Protein AF-V5GL22-F1 (afdb_monomer_lite)

Radius of gyration: 28.71 Å; chains: 1; bounding box: 84×35×59 Å

Organism: Anoplophora glabripennis (NCBI:txid217634)

pLDDT: mean 79.82, std 14.89, range [38.28, 95.62]

InterPro domains:
  IPR030559 DNA polymerase zeta catalytic subunit [PTHR45812] (1-139)

Secondary structure (DSSP, 8-state):
-TTS-HHHHHHHHTT--TTSPPPBS--EE-B-TTGGGS---GGGB--TTSB--SSSS--EE--GGGB-HHHHHHTT-TT--HHHHHHHHHHHHHHHHTT---------S-S----PPPHHHHHHHHHHHHHHHHHHHTTS------------

Structure (mmCIF, N/CA/C/O backbone):
data_AF-V5GL22-F1
#
_entry.id   AF-V5GL22-F1
#
loop_
_atom_site.group_PDB
_atom_site.id
_atom_site.type_symbol
_atom_site.label_atom_id
_atom_site.label_alt_id
_atom_site.label_comp_id
_atom_site.label_asym_id
_atom_site.label_entity_id
_atom_site.label_seq_id
_atom_site.pdbx_PDB_ins_code
_atom_site.Cartn_x
_atom_site.Cartn_y
_atom_site.Cartn_z
_atom_site.occupancy
_atom_site.B_iso_or_equiv
_atom_site.auth_seq_id
_atom_site.auth_comp_id
_atom_site.auth_asym_id
_atom_site.auth_atom_id
_atom_site.pdbx_PDB_model_num
ATOM 1 N N . GLU A 1 1 ? -15.106 1.844 -7.697 1.00 54.81 1 GLU A N 1
ATOM 2 C CA . GLU A 1 1 ? -16.018 2.895 -7.195 1.00 54.81 1 GLU A CA 1
ATOM 3 C C . GLU A 1 1 ? -15.387 4.259 -7.446 1.00 54.81 1 GLU A C 1
ATOM 5 O O . GLU A 1 1 ? -14.186 4.374 -7.274 1.00 54.81 1 GLU A O 1
ATOM 10 N N . ALA A 1 2 ? -16.139 5.271 -7.884 1.00 73.00 2 ALA A N 1
ATOM 11 C CA . ALA A 1 2 ? -15.566 6.557 -8.317 1.00 73.00 2 ALA A CA 1
ATOM 12 C C . ALA A 1 2 ? -15.311 7.572 -7.180 1.00 73.00 2 ALA A C 1
ATOM 14 O O . ALA A 1 2 ? -14.811 8.661 -7.441 1.00 73.00 2 ALA A O 1
ATOM 15 N N . HIS A 1 3 ? -15.686 7.247 -5.936 1.00 87.81 3 HIS A N 1
ATOM 16 C CA . HIS A 1 3 ? -15.619 8.181 -4.806 1.00 87.81 3 HIS A CA 1
ATOM 17 C C . HIS A 1 3 ? -14.344 8.041 -3.958 1.00 87.81 3 HIS A C 1
ATOM 19 O O . HIS A 1 3 ? -14.048 8.927 -3.158 1.00 87.81 3 HIS A O 1
ATOM 25 N N . LEU A 1 4 ? -13.587 6.950 -4.122 1.00 89.56 4 LEU A N 1
ATOM 26 C CA . LEU A 1 4 ? -12.328 6.738 -3.411 1.00 89.56 4 LEU A CA 1
ATOM 27 C C . LEU A 1 4 ? -11.164 7.338 -4.212 1.00 89.56 4 LEU A C 1
ATOM 29 O O . LEU A 1 4 ? -11.049 7.073 -5.411 1.00 89.56 4 LEU A O 1
ATOM 33 N N . PRO A 1 5 ? -10.273 8.121 -3.578 1.00 94.31 5 PRO A N 1
ATOM 34 C CA . PRO A 1 5 ? -9.049 8.576 -4.224 1.00 94.31 5 PRO A CA 1
ATOM 35 C C . PRO A 1 5 ? -8.213 7.392 -4.717 1.00 94.31 5 PRO A C 1
ATOM 37 O O . PRO A 1 5 ? -8.052 6.406 -3.998 1.00 94.31 5 PRO A O 1
ATOM 40 N N . PHE A 1 6 ? -7.615 7.522 -5.904 1.00 94.25 6 PHE A N 1
ATOM 41 C CA . PHE A 1 6 ? -6.818 6.457 -6.527 1.00 94.25 6 PHE A CA 1
ATOM 42 C C . PHE A 1 6 ? -5.749 5.879 -5.590 1.00 94.25 6 PHE A C 1
ATOM 44 O O . PHE A 1 6 ? -5.616 4.666 -5.480 1.00 94.25 6 PHE A O 1
ATOM 51 N N . VAL A 1 7 ? -5.018 6.740 -4.874 1.00 94.50 7 VAL A N 1
ATOM 52 C CA . VAL A 1 7 ? -3.956 6.306 -3.951 1.00 94.50 7 VAL A CA 1
ATOM 53 C C . VAL A 1 7 ? -4.521 5.436 -2.830 1.00 94.50 7 VAL A C 1
ATOM 55 O O . VAL A 1 7 ? -3.938 4.409 -2.502 1.00 94.50 7 VAL A O 1
ATOM 58 N N . LEU A 1 8 ? -5.675 5.812 -2.273 1.00 92.31 8 LEU A N 1
ATOM 59 C CA . LEU A 1 8 ? -6.316 5.039 -1.214 1.00 92.31 8 LEU A CA 1
ATOM 60 C C . LEU A 1 8 ? -6.778 3.679 -1.741 1.00 92.31 8 LEU A C 1
ATOM 62 O O . LEU A 1 8 ? -6.546 2.666 -1.090 1.00 92.31 8 LEU A O 1
ATOM 66 N N . GLN A 1 9 ? -7.372 3.652 -2.935 1.00 92.94 9 GLN A N 1
ATOM 67 C CA . GLN A 1 9 ? -7.762 2.404 -3.581 1.00 92.94 9 GLN A CA 1
ATOM 68 C C . GLN A 1 9 ? -6.547 1.494 -3.818 1.00 92.94 9 GLN A C 1
ATOM 70 O O . GLN A 1 9 ? -6.582 0.327 -3.447 1.00 92.94 9 GLN A O 1
ATOM 75 N N . PHE A 1 10 ? -5.445 2.037 -4.343 1.00 93.62 10 PHE A N 1
ATOM 76 C CA . PHE A 1 10 ? -4.209 1.286 -4.558 1.00 93.62 10 PHE A CA 1
ATOM 77 C C . PHE A 1 10 ? -3.654 0.699 -3.252 1.00 93.62 10 PHE A C 1
ATOM 79 O O . PHE A 1 10 ? -3.261 -0.464 -3.207 1.00 93.62 10 PHE A O 1
ATOM 86 N N . MET A 1 11 ? -3.653 1.475 -2.165 1.00 92.88 11 MET A N 1
ATOM 87 C CA . MET A 1 11 ? -3.205 0.974 -0.864 1.00 92.88 11 MET A CA 1
ATOM 88 C C . MET A 1 11 ? -4.098 -0.159 -0.344 1.00 92.88 11 MET A C 1
ATOM 90 O O . MET A 1 11 ? -3.579 -1.138 0.188 1.00 92.88 11 MET A O 1
ATOM 94 N N . ILE A 1 12 ? -5.416 -0.068 -0.540 1.00 90.31 12 ILE A N 1
ATOM 95 C CA . ILE A 1 12 ? -6.367 -1.120 -0.152 1.00 90.31 12 ILE A CA 1
ATOM 96 C C . ILE A 1 12 ? -6.139 -2.393 -0.979 1.00 90.31 12 ILE A C 1
ATOM 98 O O . ILE A 1 12 ? -5.990 -3.470 -0.403 1.00 90.31 12 ILE A O 1
ATOM 102 N N . ASP A 1 13 ? -6.051 -2.272 -2.306 1.00 91.19 13 ASP A N 1
ATOM 103 C CA . ASP A 1 13 ? -5.930 -3.409 -3.229 1.00 91.19 13 ASP A CA 1
ATOM 104 C C . ASP A 1 13 ? -4.653 -4.237 -2.981 1.00 91.19 13 ASP A C 1
ATOM 106 O O . ASP A 1 13 ? -4.648 -5.461 -3.146 1.00 91.19 13 ASP A O 1
ATOM 110 N N . TYR A 1 14 ? -3.574 -3.579 -2.543 1.00 92.56 14 TYR A N 1
ATOM 111 C CA . TYR A 1 14 ? -2.273 -4.203 -2.289 1.00 92.56 14 TYR A CA 1
ATOM 112 C C . TYR A 1 14 ? -1.934 -4.397 -0.802 1.00 92.56 14 TYR A C 1
ATOM 114 O O . TYR A 1 14 ? -0.816 -4.812 -0.494 1.00 92.56 14 TYR A O 1
ATOM 122 N N . ASN A 1 15 ? -2.877 -4.151 0.116 1.00 91.19 15 ASN A N 1
ATOM 123 C CA . ASN A 1 15 ? -2.668 -4.242 1.570 1.00 91.19 15 ASN A CA 1
ATOM 124 C C . ASN A 1 15 ? -1.466 -3.410 2.066 1.00 91.19 15 ASN A C 1
ATOM 126 O O . ASN A 1 15 ? -0.627 -3.872 2.841 1.00 91.19 15 ASN A O 1
ATOM 130 N N . LEU A 1 16 ? -1.357 -2.173 1.584 1.00 92.00 16 LEU A N 1
ATOM 131 C CA . LEU A 1 16 ? -0.303 -1.243 1.970 1.00 92.00 16 LEU A CA 1
ATOM 132 C C . LEU A 1 16 ? -0.781 -0.328 3.092 1.00 92.00 16 LEU A C 1
ATOM 134 O O . LEU A 1 16 ? -1.867 0.246 3.036 1.00 92.00 16 LEU A O 1
ATOM 138 N N . HIS A 1 17 ? 0.082 -0.139 4.086 1.00 90.12 17 HIS A N 1
ATOM 139 C CA . HIS A 1 17 ? -0.181 0.717 5.238 1.00 90.12 17 HIS A CA 1
ATOM 140 C C . HIS A 1 17 ? 0.867 1.824 5.305 1.00 90.12 17 HIS A C 1
ATOM 142 O O . HIS A 1 17 ? 2.043 1.605 5.008 1.00 90.12 17 HIS A O 1
ATOM 148 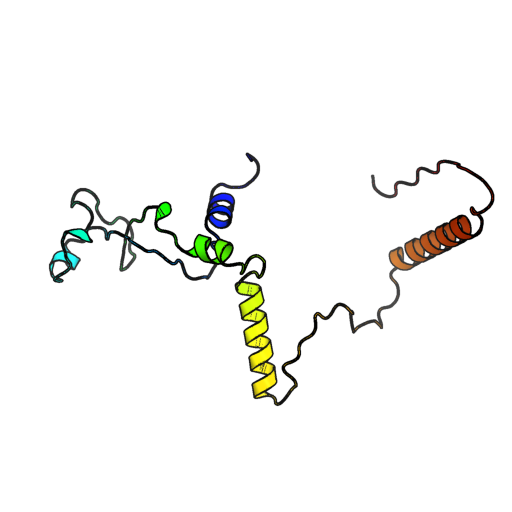N N . GLY A 1 18 ? 0.446 3.029 5.693 1.00 90.31 18 GLY A N 1
ATOM 149 C CA . GLY A 1 18 ? 1.374 4.140 5.903 1.00 90.31 18 GLY A CA 1
ATOM 150 C C . GLY A 1 18 ? 2.424 3.788 6.960 1.00 90.31 18 GLY A C 1
ATOM 151 O O . GLY A 1 18 ? 2.105 3.137 7.952 1.00 90.31 18 GLY A O 1
ATOM 152 N N . MET A 1 19 ? 3.670 4.220 6.741 1.00 88.19 19 MET A N 1
ATOM 153 C CA . MET A 1 19 ? 4.813 3.933 7.626 1.00 88.19 19 MET A CA 1
ATOM 154 C C . MET A 1 19 ? 5.082 2.432 7.853 1.00 88.19 19 MET A C 1
ATOM 156 O O . MET A 1 19 ? 5.647 2.054 8.876 1.00 88.19 19 MET A O 1
ATOM 160 N N . SER A 1 20 ? 4.682 1.580 6.906 1.00 88.81 20 SER A N 1
ATOM 161 C CA . SER A 1 20 ? 4.943 0.139 6.925 1.00 88.81 20 SER A CA 1
ATOM 162 C C . SER A 1 20 ? 5.946 -0.272 5.842 1.00 88.81 20 SER A C 1
ATOM 164 O O . SER A 1 20 ? 6.336 0.531 4.992 1.00 88.81 20 SER A O 1
ATOM 166 N N . ASN A 1 21 ? 6.362 -1.537 5.876 1.00 91.25 21 ASN A N 1
ATOM 167 C CA . ASN A 1 21 ? 7.264 -2.109 4.886 1.00 91.25 21 ASN A CA 1
ATOM 168 C C . ASN A 1 21 ? 6.514 -2.445 3.592 1.00 91.25 21 ASN A C 1
ATOM 170 O O . ASN A 1 21 ? 5.448 -3.064 3.616 1.00 91.25 21 ASN A O 1
ATOM 174 N N . LEU A 1 22 ? 7.123 -2.106 2.458 1.00 93.19 22 LEU A N 1
ATOM 175 C CA . LEU A 1 22 ? 6.713 -2.591 1.145 1.00 93.19 22 LEU A CA 1
ATOM 176 C C . LEU A 1 22 ? 7.544 -3.830 0.802 1.00 93.19 22 LEU A C 1
ATOM 178 O O . LEU A 1 22 ? 8.766 -3.751 0.686 1.00 93.19 22 LEU A O 1
ATOM 182 N N . LEU A 1 23 ? 6.882 -4.971 0.648 1.00 94.38 23 LEU A N 1
ATOM 183 C CA . LEU A 1 23 ? 7.513 -6.232 0.285 1.00 94.38 23 LEU A CA 1
ATOM 184 C C . LEU A 1 23 ? 7.384 -6.428 -1.225 1.00 94.38 23 LEU A C 1
ATOM 186 O O . LEU A 1 23 ? 6.275 -6.531 -1.748 1.00 94.38 23 LEU A O 1
ATOM 190 N N . LEU A 1 24 ? 8.520 -6.490 -1.917 1.00 95.25 24 LEU A N 1
ATOM 191 C CA . LEU A 1 24 ? 8.595 -6.684 -3.365 1.00 95.25 24 LEU A CA 1
ATOM 192 C C . LEU A 1 24 ? 9.353 -7.972 -3.682 1.00 95.25 24 LEU A C 1
ATOM 194 O O . LEU A 1 24 ? 10.400 -8.228 -3.090 1.00 95.25 24 LEU A O 1
ATOM 198 N N . SER A 1 25 ? 8.849 -8.764 -4.631 1.00 95.19 25 SER A N 1
ATOM 199 C CA . SER A 1 25 ? 9.596 -9.914 -5.164 1.00 95.19 25 SER A CA 1
ATOM 200 C C . SER A 1 25 ? 10.676 -9.504 -6.156 1.00 95.19 25 SER A C 1
ATOM 202 O O . SER A 1 25 ? 11.708 -10.160 -6.248 1.00 95.19 25 SER A O 1
ATOM 204 N N . GLU A 1 26 ? 10.424 -8.445 -6.922 1.00 93.75 26 GLU A N 1
ATOM 205 C CA . GLU A 1 26 ? 11.305 -7.978 -7.985 1.00 93.75 26 GLU A CA 1
ATOM 206 C C . GLU A 1 26 ? 11.179 -6.460 -8.135 1.00 93.75 26 GLU A C 1
ATOM 208 O O . GLU A 1 26 ? 10.091 -5.891 -8.010 1.00 93.75 26 GLU A O 1
ATOM 213 N N . MET A 1 27 ? 12.306 -5.808 -8.412 1.00 93.25 27 MET A N 1
ATOM 214 C CA . MET A 1 27 ? 12.370 -4.412 -8.829 1.00 93.25 27 MET A CA 1
ATOM 215 C C . MET A 1 27 ? 13.608 -4.187 -9.694 1.00 93.25 27 MET A C 1
ATOM 217 O O . MET A 1 27 ? 14.589 -4.925 -9.581 1.00 93.25 27 MET A O 1
ATOM 221 N N . LYS A 1 28 ? 13.576 -3.153 -10.534 1.00 92.31 28 LYS A N 1
ATOM 222 C CA . LYS A 1 28 ? 14.693 -2.783 -11.408 1.00 92.31 28 LYS A CA 1
ATOM 223 C C . LYS A 1 28 ? 15.168 -1.377 -11.098 1.00 92.31 28 LYS A C 1
ATOM 225 O O . LYS A 1 28 ? 14.374 -0.441 -11.051 1.00 92.31 28 LYS A O 1
ATOM 230 N N . TYR A 1 29 ? 16.468 -1.216 -10.902 1.00 90.75 29 TYR A N 1
ATOM 231 C CA . TYR A 1 29 ? 17.063 0.070 -10.557 1.00 90.75 29 TYR A CA 1
ATOM 232 C C . TYR A 1 29 ? 17.207 0.956 -11.784 1.00 90.75 29 TYR A C 1
ATOM 234 O O . TYR A 1 29 ? 17.519 0.489 -12.881 1.00 90.75 29 TYR A O 1
ATOM 242 N N . LYS A 1 30 ? 17.028 2.261 -11.595 1.00 89.12 30 LYS A N 1
ATOM 243 C CA . LYS A 1 30 ? 17.346 3.231 -12.638 1.00 89.12 30 LYS A CA 1
ATOM 244 C C . LYS A 1 30 ? 18.847 3.383 -12.764 1.00 89.12 30 LYS A C 1
ATOM 246 O O . LYS A 1 30 ? 19.576 3.413 -11.774 1.00 89.12 30 LYS A O 1
ATOM 251 N N . THR A 1 31 ? 19.299 3.505 -14.004 1.00 76.94 31 THR A N 1
ATOM 252 C CA . THR A 1 31 ? 20.717 3.652 -14.296 1.00 76.94 31 THR A CA 1
ATOM 253 C C . THR A 1 31 ? 21.199 5.025 -13.834 1.00 76.94 31 THR A C 1
ATOM 255 O O . THR A 1 31 ? 20.818 6.054 -14.396 1.00 76.94 31 THR A O 1
ATOM 258 N N . ASP A 1 32 ? 22.067 5.038 -12.826 1.00 73.06 32 ASP A N 1
ATOM 259 C CA . ASP A 1 32 ? 22.873 6.203 -12.473 1.00 73.06 32 ASP A CA 1
ATOM 260 C C . ASP A 1 32 ? 24.280 6.005 -13.067 1.00 73.06 32 ASP A C 1
ATOM 262 O O . ASP A 1 32 ? 24.893 4.957 -12.823 1.00 73.06 32 ASP A O 1
ATOM 266 N N . PRO A 1 33 ? 24.821 6.960 -13.847 1.00 64.56 33 PRO A N 1
ATOM 267 C CA . PRO A 1 33 ? 26.198 6.881 -14.333 1.00 64.56 33 PRO A CA 1
ATOM 268 C C . PRO A 1 33 ? 27.226 6.670 -13.207 1.00 64.56 33 PRO A C 1
ATOM 270 O O . PRO A 1 33 ? 28.266 6.064 -13.453 1.00 64.56 33 PRO A O 1
ATOM 273 N N . ASN A 1 34 ? 26.927 7.080 -11.969 1.00 64.81 34 ASN A N 1
ATOM 274 C CA . ASN A 1 34 ? 27.796 6.833 -10.817 1.00 64.81 34 ASN A CA 1
ATOM 275 C C . ASN A 1 34 ? 27.692 5.395 -10.262 1.00 64.81 34 ASN A C 1
ATOM 277 O O . ASN A 1 34 ? 28.665 4.883 -9.702 1.00 64.81 34 ASN A O 1
ATOM 281 N N . MET A 1 35 ? 26.553 4.709 -10.443 1.00 60.38 35 MET A N 1
ATOM 282 C CA . MET A 1 35 ? 26.341 3.326 -9.977 1.00 60.38 35 MET A CA 1
ATOM 283 C C . MET A 1 35 ? 26.933 2.259 -10.906 1.00 60.38 35 MET A C 1
ATOM 285 O O . MET A 1 35 ? 27.165 1.137 -10.457 1.00 60.38 35 MET A O 1
ATOM 289 N N . MET A 1 36 ? 27.247 2.594 -12.164 1.00 56.31 36 MET A N 1
ATOM 290 C CA . MET A 1 36 ? 27.888 1.670 -13.120 1.00 56.31 36 MET A CA 1
ATOM 291 C C . MET A 1 36 ? 29.268 1.151 -12.668 1.00 56.31 36 MET A C 1
ATOM 293 O O . MET A 1 36 ? 29.797 0.224 -13.272 1.00 56.31 36 MET A O 1
ATOM 297 N N . SER A 1 37 ? 29.862 1.734 -11.619 1.00 55.59 37 SER A N 1
ATOM 298 C CA . SER A 1 37 ? 31.125 1.275 -11.021 1.00 55.59 37 SER A CA 1
ATOM 299 C C . SER A 1 37 ? 30.971 0.061 -10.094 1.00 55.59 37 SER A C 1
ATOM 301 O O . SER A 1 37 ? 31.954 -0.607 -9.776 1.00 55.59 37 SER A O 1
ATOM 303 N N . SER A 1 38 ? 29.745 -0.237 -9.660 1.00 60.59 38 SER A N 1
ATOM 304 C CA . SER A 1 38 ? 29.436 -1.398 -8.829 1.00 60.59 38 SER A CA 1
ATOM 305 C C . SER A 1 38 ? 29.040 -2.583 -9.717 1.00 60.59 38 SER A C 1
ATOM 307 O O . SER A 1 38 ? 28.308 -2.403 -10.685 1.00 60.59 38 SER A O 1
ATOM 309 N N . ASN A 1 39 ? 29.536 -3.790 -9.412 1.00 63.84 39 ASN A N 1
ATOM 310 C CA . ASN A 1 39 ? 29.285 -5.050 -10.141 1.00 63.84 39 ASN A CA 1
ATOM 311 C C . ASN A 1 39 ? 27.816 -5.522 -10.037 1.00 63.84 39 ASN A C 1
ATOM 313 O O . ASN A 1 39 ? 27.539 -6.647 -9.623 1.00 63.84 39 ASN A O 1
ATOM 317 N N . ILE A 1 40 ? 26.853 -4.661 -10.350 1.00 69.38 40 ILE A N 1
ATOM 318 C CA . ILE A 1 40 ? 25.436 -4.998 -10.345 1.00 69.38 40 ILE A CA 1
ATOM 319 C C . ILE A 1 40 ? 25.094 -5.617 -11.699 1.00 69.38 40 ILE A C 1
ATOM 321 O O . ILE A 1 40 ? 25.441 -5.077 -12.750 1.00 69.38 40 ILE A O 1
ATOM 325 N N . SER A 1 41 ? 24.421 -6.770 -11.666 1.00 78.50 41 SER A N 1
ATOM 326 C CA . SER A 1 41 ? 24.006 -7.481 -12.876 1.00 78.50 41 SER A CA 1
ATOM 327 C C . SER A 1 41 ? 23.125 -6.586 -13.747 1.00 78.50 41 SER A C 1
ATOM 329 O O . SER A 1 41 ? 22.178 -5.971 -13.253 1.00 78.50 41 SER A O 1
ATOM 331 N N . SER A 1 42 ? 23.408 -6.534 -15.051 1.00 77.25 42 SER A N 1
ATOM 332 C CA . SER A 1 42 ? 22.666 -5.701 -16.008 1.00 77.25 42 SER A CA 1
ATOM 333 C C . SER A 1 42 ? 21.173 -6.041 -16.081 1.00 77.25 42 SER A C 1
ATOM 335 O O . SER A 1 42 ? 20.382 -5.207 -16.499 1.00 77.25 42 SER A O 1
ATOM 337 N N . GLU A 1 43 ? 20.779 -7.238 -15.645 1.00 83.88 43 GLU A N 1
ATOM 338 C CA . GLU A 1 43 ? 19.384 -7.688 -15.560 1.00 83.88 43 GLU A CA 1
ATOM 339 C C . GLU A 1 43 ? 18.561 -6.931 -14.505 1.00 83.88 43 GLU A C 1
ATOM 341 O O . GLU A 1 43 ? 17.362 -6.713 -14.676 1.00 83.88 43 GLU A O 1
ATOM 346 N N . LEU A 1 44 ? 19.223 -6.475 -13.440 1.00 85.69 44 LEU A N 1
ATOM 347 C CA . LEU A 1 44 ? 18.608 -5.733 -12.342 1.00 85.69 44 LEU A CA 1
ATOM 348 C C . LEU A 1 44 ? 18.508 -4.228 -12.644 1.00 85.69 44 LEU A C 1
ATOM 350 O O . LEU A 1 44 ? 17.971 -3.458 -11.849 1.00 85.69 44 LEU A O 1
ATOM 354 N N . MET A 1 45 ? 19.043 -3.799 -13.788 1.00 86.81 45 MET A N 1
ATOM 355 C CA . MET A 1 45 ? 19.087 -2.409 -14.220 1.00 86.81 45 MET A CA 1
ATOM 356 C C . MET A 1 45 ? 18.060 -2.161 -15.322 1.00 86.81 45 MET A C 1
ATOM 358 O O . MET A 1 45 ? 17.885 -2.956 -16.246 1.00 86.81 45 MET A O 1
ATOM 362 N N . LEU A 1 46 ? 17.388 -1.019 -15.244 1.00 89.06 46 LEU A N 1
ATOM 363 C CA . LEU A 1 46 ? 16.578 -0.510 -16.342 1.00 89.06 46 LEU A CA 1
ATOM 364 C C . LEU A 1 46 ? 17.471 -0.097 -17.520 1.00 89.06 46 LEU A C 1
ATOM 366 O O . LEU A 1 46 ? 18.661 0.175 -17.341 1.00 89.06 46 LEU A O 1
ATOM 370 N N . PRO A 1 47 ? 16.911 -0.021 -18.740 1.00 87.06 47 PRO A N 1
ATOM 371 C CA . PRO A 1 47 ? 17.643 0.493 -19.887 1.00 87.06 47 PRO A CA 1
ATOM 372 C C . PRO A 1 47 ? 18.139 1.921 -19.636 1.00 87.06 47 PRO A C 1
ATOM 374 O O . PRO A 1 47 ? 17.422 2.739 -19.060 1.00 87.06 47 PRO A O 1
ATOM 377 N N . ALA A 1 48 ? 19.310 2.264 -20.181 1.00 82.69 48 ALA A N 1
ATOM 378 C CA . ALA A 1 48 ? 19.932 3.588 -20.033 1.00 82.69 48 ALA A CA 1
ATOM 379 C C . ALA A 1 48 ? 19.079 4.764 -20.567 1.00 82.69 48 ALA A C 1
ATOM 381 O O . ALA A 1 48 ? 19.403 5.932 -20.340 1.00 82.69 48 ALA A O 1
ATOM 382 N N . THR A 1 49 ? 17.989 4.474 -21.284 1.00 87.50 49 THR A N 1
ATOM 383 C CA . THR A 1 49 ? 16.975 5.458 -21.685 1.00 87.50 49 THR A CA 1
ATOM 384 C C . THR A 1 49 ? 16.201 6.017 -20.490 1.00 87.50 49 THR A C 1
ATOM 386 O O . THR A 1 49 ? 15.758 7.162 -20.543 1.00 87.50 49 THR A O 1
ATOM 389 N N . VAL A 1 50 ? 16.041 5.236 -19.418 1.00 88.06 50 VAL A N 1
ATOM 390 C CA . VAL A 1 50 ? 15.317 5.626 -18.204 1.00 88.06 50 VAL A CA 1
ATOM 391 C C . VAL A 1 50 ? 16.314 6.165 -17.183 1.00 88.06 50 VAL A C 1
ATOM 393 O O . VAL A 1 50 ? 16.960 5.419 -16.449 1.00 88.06 50 VAL A O 1
ATOM 396 N N . LYS A 1 51 ? 16.453 7.492 -17.153 1.00 87.00 51 LYS A N 1
ATOM 397 C CA . LYS A 1 51 ? 17.349 8.185 -16.224 1.00 87.00 51 LYS A CA 1
ATOM 398 C C . LYS A 1 51 ? 16.669 8.431 -14.882 1.00 87.00 51 LYS A C 1
ATOM 400 O O . LYS A 1 51 ? 15.457 8.637 -14.811 1.00 87.00 51 LYS A O 1
ATOM 405 N N . LYS A 1 52 ? 17.481 8.464 -13.831 1.00 88.56 52 LYS A N 1
ATOM 406 C CA . LYS A 1 52 ? 17.094 8.942 -12.503 1.00 88.56 52 LYS A CA 1
ATOM 407 C C . LYS A 1 52 ? 16.592 10.390 -12.577 1.00 88.56 52 LYS A C 1
ATOM 409 O O . LYS A 1 52 ? 17.182 11.207 -13.286 1.00 88.56 52 LYS A O 1
ATOM 414 N N . MET A 1 53 ? 15.515 10.698 -11.858 1.00 90.75 53 MET A N 1
ATOM 415 C CA . MET A 1 53 ? 14.917 12.044 -11.812 1.00 90.75 53 MET A CA 1
ATOM 416 C C . MET A 1 53 ? 14.834 12.606 -10.390 1.00 90.75 53 MET A C 1
ATOM 418 O O . MET A 1 53 ? 14.646 13.808 -10.213 1.00 90.75 53 MET A O 1
ATOM 422 N N . SER A 1 54 ? 14.973 11.751 -9.377 1.00 90.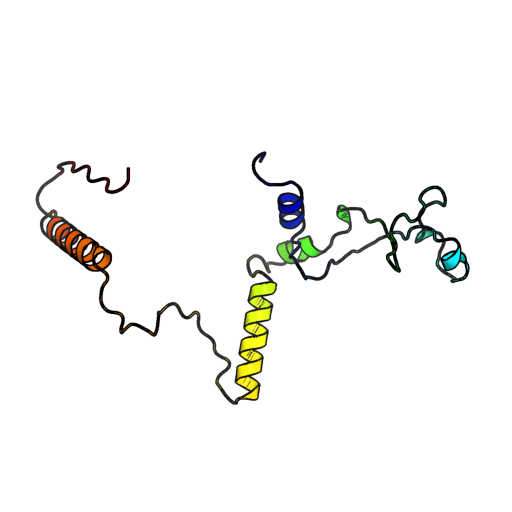56 54 SER A N 1
ATOM 423 C CA . SER A 1 54 ? 14.965 12.135 -7.968 1.00 90.56 54 SER A CA 1
ATOM 424 C C . SER A 1 54 ? 16.368 12.445 -7.431 1.00 90.56 54 SER A C 1
ATOM 426 O O . SER A 1 54 ? 17.388 12.068 -8.009 1.00 90.56 54 SER A O 1
ATOM 428 N N . VAL A 1 55 ? 16.409 13.098 -6.267 1.00 90.44 55 VAL A N 1
ATOM 429 C CA . VAL A 1 55 ? 17.634 13.300 -5.468 1.00 90.44 55 VAL A CA 1
ATOM 430 C C . VAL A 1 55 ? 17.836 12.211 -4.405 1.00 90.44 55 VAL A C 1
ATOM 432 O O . VAL A 1 55 ? 18.725 12.325 -3.567 1.00 90.44 55 VAL A O 1
ATOM 435 N N . CYS A 1 56 ? 17.001 11.167 -4.408 1.00 89.50 56 CYS A N 1
ATOM 436 C CA . CYS A 1 56 ? 17.120 10.035 -3.492 1.00 89.50 56 CYS A CA 1
ATOM 437 C C . CYS A 1 56 ? 18.403 9.246 -3.776 1.00 89.50 56 CYS A C 1
ATOM 439 O O . CYS A 1 56 ? 18.930 9.300 -4.882 1.00 89.50 56 CYS A O 1
ATOM 441 N N . GLU A 1 57 ? 18.911 8.489 -2.805 1.00 88.88 57 GLU A N 1
ATOM 442 C CA . GLU A 1 57 ? 20.100 7.648 -3.008 1.00 88.88 57 GLU A CA 1
ATOM 443 C C . GLU A 1 57 ? 19.844 6.590 -4.094 1.00 88.88 57 GLU A C 1
ATOM 445 O O . GLU A 1 57 ? 20.572 6.513 -5.085 1.00 88.88 57 GLU A O 1
ATOM 450 N N . ILE A 1 58 ? 18.730 5.869 -3.961 1.00 87.94 58 ILE A N 1
ATOM 451 C CA . ILE A 1 58 ? 18.314 4.775 -4.839 1.00 87.94 58 ILE A CA 1
ATOM 452 C C . ILE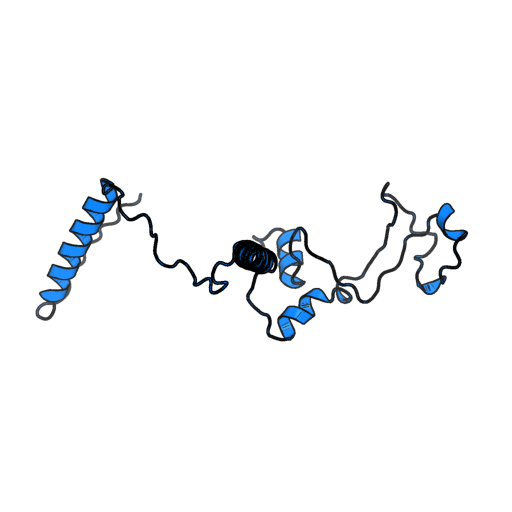 A 1 58 ? 16.976 5.136 -5.495 1.00 87.94 58 ILE A C 1
ATOM 454 O O . ILE A 1 58 ? 16.054 5.594 -4.821 1.00 87.94 58 ILE A O 1
ATOM 458 N N . GLU A 1 59 ? 16.862 4.903 -6.804 1.00 92.06 59 GLU A N 1
ATOM 459 C CA . GLU A 1 59 ? 15.605 4.998 -7.554 1.00 92.06 59 GLU A CA 1
ATOM 460 C C . GLU A 1 59 ? 15.403 3.696 -8.334 1.00 92.06 59 GLU A C 1
ATOM 462 O O . GLU A 1 59 ? 16.320 3.215 -9.002 1.00 92.06 59 GLU A O 1
ATOM 467 N N . ALA A 1 60 ? 14.217 3.110 -8.226 1.00 92.06 60 ALA A N 1
ATOM 468 C CA . ALA A 1 60 ? 13.877 1.844 -8.855 1.00 92.06 60 ALA A CA 1
ATOM 469 C C . ALA A 1 60 ? 12.410 1.849 -9.284 1.00 92.06 60 ALA A C 1
ATOM 471 O O . ALA A 1 60 ? 11.584 2.511 -8.654 1.00 92.06 60 ALA A O 1
ATOM 472 N N . ASP A 1 61 ? 12.105 1.081 -10.325 1.00 93.38 61 ASP A N 1
ATOM 473 C CA . ASP A 1 61 ? 10.742 0.819 -10.766 1.00 93.38 61 ASP A CA 1
ATOM 474 C C . ASP A 1 61 ? 10.379 -0.638 -10.450 1.00 93.38 61 ASP A C 1
ATOM 476 O O . ASP A 1 61 ? 11.196 -1.555 -10.576 1.00 93.38 61 ASP A O 1
ATOM 480 N N . ALA A 1 62 ? 9.129 -0.855 -10.056 1.00 94.62 62 ALA A N 1
ATOM 481 C CA . ALA A 1 62 ? 8.565 -2.177 -9.829 1.00 94.62 62 ALA A CA 1
ATOM 482 C C . ALA A 1 62 ? 7.155 -2.235 -10.420 1.00 94.62 62 ALA A C 1
ATOM 484 O O . ALA A 1 62 ? 6.410 -1.252 -10.385 1.00 94.62 62 ALA A O 1
ATOM 485 N N . LEU A 1 63 ? 6.783 -3.395 -10.958 1.00 95.06 63 LEU A N 1
ATOM 486 C CA . LEU A 1 63 ? 5.404 -3.659 -11.348 1.00 95.06 63 LEU A CA 1
ATOM 487 C C . LEU A 1 63 ? 4.573 -3.959 -10.103 1.00 95.06 63 LEU A C 1
ATOM 489 O O . LEU A 1 63 ? 5.033 -4.613 -9.168 1.00 95.06 63 LEU A O 1
ATOM 493 N N . ALA A 1 64 ? 3.316 -3.522 -10.111 1.00 94.44 64 ALA A N 1
ATOM 494 C CA . ALA A 1 64 ? 2.427 -3.720 -8.971 1.00 94.44 64 ALA A CA 1
ATOM 495 C C . ALA A 1 64 ? 2.154 -5.212 -8.686 1.00 94.44 64 ALA A C 1
ATOM 497 O O . ALA A 1 64 ? 1.886 -5.589 -7.551 1.00 94.44 64 ALA A O 1
ATOM 498 N N . GLU A 1 65 ? 2.278 -6.086 -9.690 1.00 94.12 65 GLU A N 1
ATOM 499 C CA . GLU A 1 65 ? 2.163 -7.540 -9.514 1.00 94.12 65 GLU A CA 1
ATOM 500 C C . GLU A 1 65 ? 3.231 -8.141 -8.589 1.00 94.12 65 GLU A C 1
ATOM 502 O O . GLU A 1 65 ? 2.980 -9.171 -7.967 1.00 94.12 65 GLU A O 1
ATOM 507 N N . HIS A 1 66 ? 4.383 -7.480 -8.447 1.00 95.44 66 HIS A N 1
ATOM 508 C CA . HIS A 1 66 ? 5.468 -7.914 -7.570 1.00 95.44 66 HIS A CA 1
ATOM 509 C C . HIS A 1 66 ? 5.273 -7.497 -6.108 1.00 95.44 66 HIS A C 1
ATOM 511 O O . HIS A 1 66 ? 6.100 -7.845 -5.267 1.00 95.44 66 HIS A O 1
ATOM 517 N N . ILE A 1 67 ? 4.204 -6.762 -5.779 1.00 95.62 67 ILE A N 1
ATOM 518 C CA . ILE A 1 67 ? 3.888 -6.381 -4.399 1.00 95.62 67 ILE A CA 1
ATOM 519 C C . ILE A 1 67 ? 3.331 -7.595 -3.652 1.00 95.62 67 ILE A C 1
ATOM 521 O O . ILE A 1 67 ? 2.226 -8.070 -3.923 1.00 95.62 67 ILE A O 1
ATOM 525 N N . LEU A 1 68 ? 4.095 -8.075 -2.673 1.00 94.62 68 LEU A N 1
ATOM 526 C CA . LEU A 1 68 ? 3.808 -9.293 -1.918 1.00 94.62 68 LEU A CA 1
ATOM 527 C C . LEU A 1 68 ? 2.929 -9.059 -0.684 1.00 94.62 68 LEU A C 1
ATOM 529 O O . LEU A 1 68 ? 2.353 -10.018 -0.180 1.00 94.62 68 LEU A O 1
ATOM 533 N N . ASN A 1 69 ? 2.759 -7.814 -0.221 1.00 91.75 69 ASN A N 1
ATOM 534 C CA . ASN A 1 69 ? 1.942 -7.480 0.961 1.00 91.75 69 ASN A CA 1
ATOM 535 C C . ASN A 1 69 ? 0.503 -8.025 0.884 1.00 91.75 69 ASN A C 1
ATOM 537 O O . ASN A 1 69 ? -0.091 -8.404 1.893 1.00 91.75 69 ASN A O 1
ATOM 541 N N . ARG A 1 70 ? -0.061 -8.122 -0.325 1.00 88.06 70 ARG A N 1
ATOM 542 C CA . ARG A 1 70 ? -1.390 -8.707 -0.565 1.00 88.06 70 ARG A CA 1
ATOM 543 C C . ARG A 1 70 ? -1.482 -10.200 -0.227 1.00 88.06 70 ARG A C 1
ATOM 545 O O . ARG A 1 70 ? -2.573 -10.697 0.031 1.00 88.06 70 ARG A O 1
ATOM 552 N N . LEU A 1 71 ? -0.363 -10.927 -0.229 1.00 88.44 71 LEU A N 1
ATOM 553 C CA . LEU A 1 71 ? -0.333 -12.356 0.099 1.00 88.44 71 LEU A CA 1
ATOM 554 C C . LEU A 1 71 ? -0.539 -12.604 1.600 1.00 88.44 71 LEU A C 1
ATOM 556 O O . LEU A 1 71 ? -1.067 -13.650 1.968 1.00 88.44 71 LEU A O 1
ATOM 560 N N . GLU A 1 72 ? -0.208 -11.635 2.459 1.00 80.81 72 GLU A N 1
ATOM 561 C CA . GLU A 1 72 ? -0.486 -11.702 3.904 1.00 80.81 72 GLU A CA 1
ATOM 562 C C . GLU A 1 72 ? -1.990 -11.725 4.205 1.00 80.81 72 GLU A C 1
ATOM 564 O O . GLU A 1 72 ? -2.437 -12.308 5.189 1.00 80.81 72 GLU A O 1
ATOM 569 N N . VAL A 1 73 ? -2.792 -11.120 3.329 1.00 74.94 73 VAL A N 1
ATOM 570 C CA . VAL A 1 73 ? -4.253 -11.177 3.414 1.00 74.94 73 VAL A CA 1
ATOM 571 C C . VAL A 1 73 ? -4.728 -12.596 3.087 1.00 74.94 73 VAL A C 1
ATOM 573 O O . VAL A 1 73 ? -5.541 -13.169 3.807 1.00 74.94 73 VAL A O 1
ATOM 576 N N . ALA A 1 74 ? -4.177 -13.210 2.037 1.00 68.06 74 ALA A N 1
ATOM 577 C CA . ALA A 1 74 ? -4.568 -14.550 1.599 1.00 68.06 74 ALA A CA 1
ATOM 578 C C . ALA A 1 74 ? -4.237 -15.656 2.621 1.00 68.06 74 ALA A C 1
ATOM 580 O O . ALA A 1 74 ? -4.922 -16.676 2.652 1.00 68.06 74 ALA A O 1
ATOM 581 N N . SER A 1 75 ? -3.227 -15.460 3.476 1.00 66.62 75 SER A N 1
ATOM 582 C CA . SER A 1 75 ? -2.827 -16.429 4.507 1.00 66.62 75 SER A CA 1
ATOM 583 C C . SER A 1 75 ? -3.724 -16.443 5.754 1.00 66.62 75 SER A C 1
ATOM 585 O O . SER A 1 75 ? -3.468 -17.215 6.676 1.00 66.62 75 SER A O 1
ATOM 587 N N . GLY A 1 76 ? -4.791 -15.636 5.789 1.00 63.56 76 GLY A N 1
ATOM 588 C CA . GLY A 1 76 ? -5.760 -15.627 6.889 1.00 63.56 76 GLY A CA 1
ATOM 589 C C . GLY A 1 76 ? -5.451 -14.628 8.006 1.00 63.56 76 GLY A C 1
ATOM 590 O O . GLY A 1 76 ? -6.216 -14.551 8.962 1.00 63.56 76 GLY A O 1
ATOM 591 N N . ASN A 1 77 ? -4.418 -13.790 7.859 1.00 61.16 77 ASN A N 1
ATOM 592 C CA . ASN A 1 77 ? -4.166 -12.636 8.737 1.00 61.16 77 ASN A CA 1
ATOM 593 C C . ASN A 1 77 ? -5.060 -11.420 8.403 1.00 61.16 77 ASN A C 1
ATOM 595 O O . ASN A 1 77 ? -4.732 -10.273 8.714 1.00 61.16 77 ASN A O 1
ATOM 599 N N . ILE A 1 78 ? -6.210 -11.661 7.770 1.00 56.09 78 ILE A N 1
ATOM 600 C CA . ILE A 1 78 ? -7.223 -10.649 7.473 1.00 56.09 78 ILE A CA 1
ATOM 601 C C . ILE A 1 78 ? -7.732 -10.057 8.785 1.00 56.09 78 ILE A C 1
ATOM 603 O O . ILE A 1 78 ? -8.424 -10.718 9.554 1.00 56.09 78 ILE A O 1
ATOM 607 N N . GLY A 1 79 ? -7.435 -8.780 9.013 1.00 59.12 79 GLY A N 1
ATOM 608 C CA . GLY A 1 79 ? -8.260 -7.957 9.897 1.00 59.12 79 GLY A CA 1
ATOM 609 C C . GLY A 1 79 ? -7.541 -7.207 11.005 1.00 59.12 79 GLY A C 1
ATOM 610 O O . GLY A 1 79 ? -8.200 -6.434 11.698 1.00 59.12 79 GLY A O 1
ATOM 611 N N . VAL A 1 80 ? -6.225 -7.351 11.171 1.00 67.69 80 VAL A N 1
ATOM 612 C CA . VAL A 1 80 ? -5.495 -6.512 12.130 1.00 67.69 80 VAL A CA 1
ATOM 613 C C . VAL A 1 80 ? -4.696 -5.467 11.370 1.00 67.69 80 VAL A C 1
ATOM 615 O O . VAL A 1 80 ? -3.746 -5.787 10.664 1.00 67.69 80 VAL A O 1
ATOM 618 N N . ASN A 1 81 ? -5.088 -4.200 11.517 1.00 80.06 81 ASN A N 1
ATOM 619 C CA . ASN A 1 81 ? -4.271 -3.086 11.053 1.00 80.06 81 ASN A CA 1
ATOM 620 C C . ASN A 1 81 ? -2.878 -3.216 11.710 1.00 80.06 81 ASN A C 1
ATOM 622 O O . ASN A 1 81 ? -2.805 -3.198 12.944 1.00 80.06 81 ASN A O 1
ATOM 626 N N . PRO A 1 82 ? -1.788 -3.344 10.934 1.00 82.44 82 PRO A N 1
ATOM 627 C CA . PRO A 1 82 ? -0.455 -3.584 11.480 1.00 82.44 82 PRO A CA 1
ATOM 628 C C . PRO A 1 82 ? 0.005 -2.453 12.404 1.00 82.44 82 PRO A C 1
ATOM 630 O O . PRO A 1 82 ? 0.718 -2.710 13.368 1.00 82.44 82 PRO A O 1
ATOM 633 N N . GLY A 1 83 ? -0.459 -1.220 12.184 1.00 82.31 83 GLY A N 1
ATOM 634 C CA . GLY A 1 83 ? -0.220 -0.105 13.098 1.00 82.31 83 GLY A CA 1
ATOM 635 C C . GLY A 1 83 ? -0.878 -0.317 14.464 1.00 82.31 83 GLY A C 1
ATOM 636 O O . GLY A 1 83 ? -0.240 -0.114 15.493 1.00 82.31 83 GLY A O 1
ATOM 637 N N . ILE A 1 84 ? -2.124 -0.799 14.500 1.00 83.75 84 ILE A N 1
ATOM 638 C CA . ILE A 1 84 ? -2.800 -1.147 15.762 1.00 83.75 84 ILE A CA 1
ATOM 639 C C . ILE A 1 84 ? -2.127 -2.352 16.429 1.00 83.75 84 ILE A C 1
ATOM 641 O O . ILE A 1 84 ? -1.963 -2.361 17.648 1.00 83.75 84 ILE A O 1
ATOM 645 N N . ALA A 1 85 ? -1.697 -3.346 15.647 1.00 84.19 85 ALA A N 1
ATOM 646 C CA . ALA A 1 85 ? -0.938 -4.484 16.164 1.00 84.19 85 ALA A CA 1
ATOM 647 C C . ALA A 1 85 ? 0.384 -4.039 16.812 1.00 84.19 85 ALA A C 1
ATOM 649 O O . ALA A 1 85 ? 0.715 -4.501 17.903 1.00 84.19 85 ALA A O 1
ATOM 650 N N . ALA A 1 86 ? 1.108 -3.117 16.171 1.00 86.25 86 ALA A N 1
ATOM 651 C CA . ALA A 1 86 ? 2.354 -2.559 16.685 1.00 86.25 86 ALA A CA 1
ATOM 652 C C . ALA A 1 86 ? 2.130 -1.782 17.989 1.00 86.25 86 ALA A C 1
ATOM 654 O O . ALA A 1 86 ? 2.827 -2.029 18.968 1.00 86.25 86 ALA A O 1
ATOM 655 N N . LEU A 1 87 ? 1.097 -0.933 18.052 1.00 87.81 87 LEU A N 1
ATOM 656 C CA . LEU A 1 87 ? 0.726 -0.237 19.290 1.00 87.81 87 LEU A CA 1
ATOM 657 C C . LEU A 1 87 ? 0.405 -1.217 20.425 1.00 87.81 87 LEU A C 1
ATOM 659 O O . LEU A 1 87 ? 0.812 -1.007 21.569 1.00 87.81 87 LEU A O 1
ATOM 663 N N . TRP A 1 88 ? -0.298 -2.308 20.115 1.00 85.88 88 TRP A N 1
ATOM 664 C CA . TRP A 1 88 ? -0.568 -3.356 21.093 1.00 85.88 88 TRP A CA 1
ATOM 665 C C . TRP A 1 88 ? 0.708 -4.052 21.573 1.00 85.88 88 TRP A C 1
ATOM 667 O O . TRP A 1 88 ? 0.853 -4.303 22.771 1.00 85.88 88 TRP A O 1
ATOM 677 N N . ALA A 1 89 ? 1.631 -4.358 20.660 1.00 88.19 89 ALA A N 1
ATOM 678 C CA . ALA A 1 89 ? 2.923 -4.957 20.981 1.00 88.19 89 ALA A CA 1
ATOM 679 C C . ALA A 1 89 ? 3.768 -4.044 21.884 1.00 88.19 89 ALA A C 1
ATOM 681 O O . ALA A 1 89 ? 4.306 -4.519 22.889 1.00 88.19 89 ALA A O 1
ATOM 682 N N . ASP A 1 90 ? 3.813 -2.747 21.581 1.00 91.00 90 ASP A N 1
ATOM 683 C CA . ASP A 1 90 ? 4.525 -1.744 22.374 1.00 91.00 90 ASP A CA 1
ATOM 684 C C . ASP A 1 90 ? 3.940 -1.616 23.784 1.00 91.00 90 ASP A C 1
ATOM 686 O O . ASP A 1 90 ? 4.680 -1.630 24.770 1.00 91.00 90 ASP A O 1
ATOM 690 N N . GLU A 1 91 ? 2.611 -1.569 23.919 1.00 89.62 91 GLU A N 1
ATOM 691 C CA . GLU A 1 91 ? 1.964 -1.521 25.234 1.00 89.62 91 GLU A CA 1
ATOM 692 C C . GLU A 1 91 ? 2.196 -2.817 26.030 1.00 89.62 91 GLU A C 1
ATOM 694 O O . GLU A 1 91 ? 2.495 -2.767 27.228 1.00 89.62 91 GLU A O 1
ATOM 699 N N . MET A 1 92 ? 2.125 -3.986 25.382 1.00 89.19 92 MET A N 1
ATOM 700 C CA . MET A 1 92 ? 2.492 -5.256 26.017 1.00 89.19 92 MET A CA 1
ATOM 701 C C . MET A 1 92 ? 3.936 -5.219 26.528 1.00 89.19 92 MET A C 1
ATOM 703 O O . MET A 1 92 ? 4.202 -5.641 27.656 1.00 89.19 92 MET A O 1
ATOM 707 N N . GLN A 1 93 ? 4.866 -4.683 25.735 1.00 90.44 93 GLN A N 1
ATOM 708 C CA . GLN A 1 93 ? 6.270 -4.575 26.114 1.00 90.44 93 GLN A CA 1
ATOM 709 C C . GLN A 1 93 ? 6.483 -3.597 27.274 1.00 90.44 93 GLN A C 1
ATOM 711 O O . GLN A 1 93 ? 7.189 -3.920 28.233 1.00 90.44 93 GLN A O 1
ATOM 716 N N . ARG A 1 94 ? 5.819 -2.437 27.249 1.00 92.62 94 ARG A N 1
ATOM 717 C CA . ARG A 1 94 ? 5.850 -1.456 28.342 1.00 92.62 94 ARG A CA 1
ATOM 718 C C . ARG A 1 94 ? 5.416 -2.082 29.670 1.00 92.62 94 ARG A C 1
ATOM 720 O O . ARG A 1 94 ? 6.042 -1.831 30.700 1.00 92.62 94 ARG A O 1
ATOM 727 N N . ARG A 1 95 ? 4.369 -2.915 29.655 1.00 89.31 95 ARG A N 1
ATOM 728 C CA . ARG A 1 95 ? 3.874 -3.633 30.842 1.00 89.31 95 ARG A CA 1
ATOM 729 C C . ARG A 1 95 ? 4.863 -4.672 31.355 1.00 89.31 95 ARG A C 1
ATOM 731 O O . ARG A 1 95 ? 5.127 -4.689 32.554 1.00 89.31 95 ARG A O 1
ATOM 738 N N . ARG A 1 96 ? 5.475 -5.468 30.466 1.00 90.44 96 ARG A N 1
ATOM 739 C CA . ARG A 1 96 ? 6.532 -6.430 30.842 1.00 90.44 96 ARG A CA 1
ATOM 740 C C . ARG A 1 96 ? 7.700 -5.742 31.539 1.00 90.44 96 ARG A C 1
ATOM 742 O O . ARG A 1 96 ? 8.115 -6.192 32.601 1.00 90.44 96 ARG A O 1
ATOM 749 N N . ASN A 1 97 ? 8.161 -4.614 30.997 1.00 92.69 97 ASN A N 1
ATOM 750 C CA . ASN A 1 97 ? 9.251 -3.829 31.587 1.00 92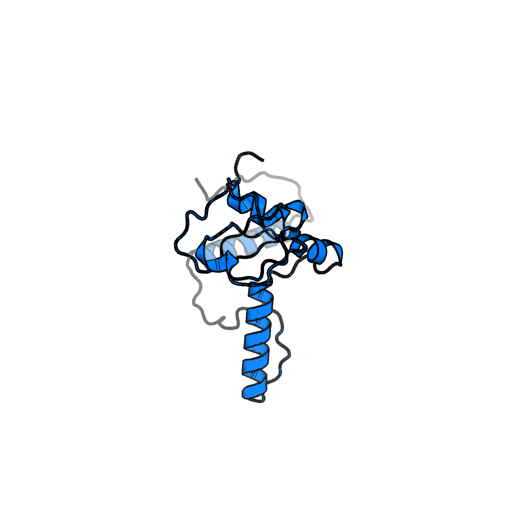.69 97 ASN A CA 1
ATOM 751 C C . ASN A 1 97 ? 8.915 -3.306 32.994 1.00 92.69 97 ASN A C 1
ATOM 753 O O . ASN A 1 97 ? 9.812 -3.080 33.800 1.00 92.69 97 ASN A O 1
ATOM 757 N N . LYS A 1 98 ? 7.625 -3.121 33.295 1.00 92.69 98 LYS A N 1
ATOM 758 C CA . LYS A 1 98 ? 7.123 -2.672 34.598 1.00 92.69 98 LYS A CA 1
ATOM 759 C C . LYS A 1 98 ? 6.712 -3.829 35.527 1.00 92.69 98 LYS A C 1
ATOM 761 O O . LYS A 1 98 ? 6.299 -3.579 36.654 1.00 92.69 98 LYS A O 1
ATOM 766 N N . GLY A 1 99 ? 6.813 -5.081 35.073 1.00 86.81 99 GLY A N 1
ATOM 767 C CA . GLY A 1 99 ? 6.349 -6.261 35.814 1.00 86.81 99 GLY A CA 1
ATOM 768 C C . GLY A 1 99 ? 4.822 -6.384 35.914 1.00 86.81 99 GLY A C 1
ATOM 769 O O . GLY A 1 99 ? 4.320 -7.096 36.779 1.00 86.81 99 GLY A O 1
ATOM 770 N N . GLU A 1 100 ? 4.070 -5.686 35.060 1.00 85.31 100 GLU A N 1
ATOM 771 C CA . GLU A 1 100 ? 2.605 -5.748 34.994 1.00 85.31 100 GLU A CA 1
ATOM 772 C C . GLU A 1 100 ? 2.142 -6.906 34.087 1.00 85.31 100 GLU A C 1
ATOM 774 O O . GLU A 1 100 ? 2.854 -7.332 33.173 1.00 85.31 100 GLU A O 1
ATOM 779 N N . THR A 1 101 ? 0.915 -7.403 34.293 1.00 80.06 101 THR A N 1
ATOM 780 C CA . THR A 1 101 ? 0.334 -8.439 33.420 1.00 80.06 101 THR A CA 1
ATOM 781 C C . THR A 1 101 ? 0.207 -7.950 31.972 1.00 80.06 101 THR A C 1
ATOM 783 O O . THR A 1 101 ? -0.329 -6.872 31.702 1.00 80.06 101 THR A O 1
ATOM 786 N N . SER A 1 102 ? 0.689 -8.762 31.025 1.00 76.06 102 SER A N 1
ATOM 787 C CA . SER A 1 102 ? 0.580 -8.505 29.580 1.00 76.06 102 SER A CA 1
ATOM 788 C C . SER A 1 102 ? -0.770 -8.916 28.991 1.00 76.06 102 SER A C 1
ATOM 790 O O . SER A 1 102 ? -0.956 -8.799 27.784 1.00 76.06 102 SER A O 1
ATOM 792 N N . GLN A 1 103 ? -1.705 -9.410 29.808 1.00 72.50 103 GLN A N 1
ATOM 793 C CA . GLN A 1 103 ? -3.081 -9.617 29.369 1.00 72.50 103 GLN A CA 1
ATOM 794 C C . GLN A 1 103 ? -3.752 -8.254 29.264 1.00 72.50 103 GLN A C 1
ATOM 796 O O . GLN A 1 103 ? -4.079 -7.625 30.274 1.00 72.50 103 GLN A O 1
ATOM 801 N N . ILE A 1 104 ? -3.893 -7.771 28.034 1.00 67.56 104 ILE A N 1
ATOM 802 C CA . ILE A 1 104 ? -4.606 -6.536 27.767 1.00 67.56 104 ILE A CA 1
ATOM 803 C C . ILE A 1 104 ? -5.885 -6.895 27.041 1.00 67.56 104 ILE A C 1
ATOM 805 O O . ILE A 1 104 ? -5.892 -7.218 25.858 1.00 67.56 104 ILE A O 1
ATOM 809 N N . GLU A 1 105 ? -6.965 -6.916 27.807 1.00 65.56 105 GLU A N 1
ATOM 810 C CA . GLU A 1 105 ? -8.298 -7.087 27.263 1.00 65.56 105 GLU A CA 1
ATOM 811 C C . GLU A 1 105 ? -8.734 -5.801 26.567 1.00 65.56 105 GLU A C 1
ATOM 813 O O . GLU A 1 105 ? -8.303 -4.693 26.912 1.00 65.56 105 GLU A O 1
ATOM 818 N N . HIS A 1 106 ? -9.615 -5.956 25.581 1.00 60.22 106 HIS A N 1
ATOM 819 C CA . HIS A 1 106 ? -10.283 -4.830 24.959 1.00 60.22 106 HIS A CA 1
ATOM 820 C C . HIS A 1 106 ? -11.014 -4.064 26.069 1.00 60.22 106 HIS A C 1
ATOM 822 O O . HIS A 1 106 ? -11.905 -4.613 26.716 1.00 60.22 106 HIS A O 1
ATOM 828 N N . LEU A 1 107 ? -10.615 -2.816 26.332 1.00 59.47 107 LEU A N 1
ATOM 829 C CA . LEU A 1 107 ? -11.285 -1.944 27.297 1.00 59.47 107 LEU A CA 1
ATOM 830 C C . LEU A 1 107 ? -12.644 -1.534 26.710 1.00 59.47 107 LEU A C 1
ATOM 832 O O . LEU A 1 107 ? -12.824 -0.417 26.241 1.00 59.47 107 LEU A O 1
ATOM 836 N N . LEU A 1 108 ? -13.588 -2.476 26.682 1.00 59.44 108 LEU A N 1
ATOM 837 C CA . LEU A 1 108 ? -14.977 -2.258 26.273 1.00 59.44 108 LEU A CA 1
ATOM 838 C C . LEU A 1 108 ? -15.736 -1.412 27.302 1.00 59.44 108 LEU A C 1
ATOM 840 O O . LEU A 1 108 ? -16.822 -0.914 27.020 1.00 59.44 108 LEU A O 1
ATOM 844 N N . GLU A 1 109 ? -15.145 -1.220 28.480 1.00 58.66 109 GLU A N 1
ATOM 845 C CA . GLU A 1 109 ? -15.703 -0.430 29.561 1.00 58.66 109 GLU A CA 1
ATOM 846 C C . GLU A 1 109 ? -14.891 0.848 29.769 1.00 58.66 109 GLU A C 1
ATOM 848 O O . GLU A 1 109 ? -13.686 0.830 30.049 1.00 58.66 109 GLU A O 1
ATOM 853 N N . LEU A 1 110 ? -15.580 1.985 29.669 1.00 59.59 110 LEU A N 1
ATOM 854 C CA . LEU A 1 110 ? -15.045 3.277 30.064 1.00 59.59 110 LEU A CA 1
ATOM 855 C C . LEU A 1 110 ? -14.903 3.284 31.594 1.00 59.59 110 LEU A C 1
ATOM 857 O O . LEU A 1 110 ? -15.855 3.574 32.305 1.00 59.59 110 LEU A O 1
ATOM 861 N N . LYS A 1 111 ? -13.711 2.976 32.117 1.00 61.88 111 LYS A N 1
ATOM 862 C CA . LYS A 1 111 ? -13.449 2.915 33.574 1.00 61.88 111 LYS A CA 1
ATOM 863 C C . LYS A 1 111 ? -13.642 4.248 34.309 1.00 61.88 111 LYS A C 1
ATOM 865 O O . LYS A 1 111 ? -13.647 4.276 35.534 1.00 61.88 111 LYS A O 1
ATOM 870 N N . ASN A 1 112 ? -13.786 5.349 33.573 1.00 61.94 112 ASN A N 1
ATOM 871 C CA . ASN A 1 112 ? -14.026 6.672 34.128 1.00 61.94 112 ASN A CA 1
ATOM 872 C C . ASN A 1 112 ? -15.525 7.009 34.043 1.00 61.94 112 ASN A C 1
ATOM 874 O O . ASN A 1 112 ? -15.958 7.784 33.194 1.00 61.94 112 ASN A O 1
ATOM 878 N N . THR A 1 113 ? -16.331 6.367 34.892 1.00 61.50 113 THR A N 1
ATOM 879 C CA . THR A 1 113 ? -17.797 6.528 34.929 1.00 61.50 113 THR A CA 1
ATOM 880 C C . THR A 1 113 ? -18.277 7.663 35.833 1.00 61.50 113 THR A C 1
ATOM 882 O O . THR A 1 113 ? -19.474 7.928 35.881 1.00 61.50 113 THR A O 1
ATOM 885 N N . ASN A 1 114 ? -17.381 8.360 36.540 1.00 68.06 114 ASN A N 1
ATOM 886 C CA . ASN A 1 114 ? -17.743 9.483 37.414 1.00 68.06 114 ASN A CA 1
ATOM 887 C C . ASN A 1 114 ? -17.861 10.790 36.614 1.00 68.06 114 ASN A C 1
ATOM 889 O O . ASN A 1 114 ? -17.181 1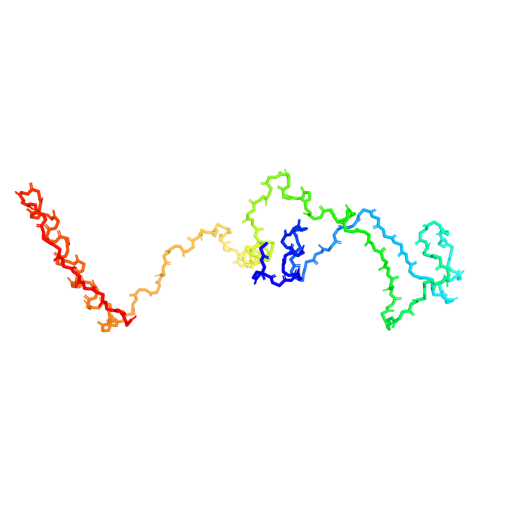1.774 36.898 1.00 68.06 114 ASN A O 1
ATOM 893 N N . LEU A 1 115 ? -18.683 10.772 35.567 1.00 73.81 115 LEU A N 1
ATOM 894 C CA . LEU A 1 115 ? -19.019 11.949 34.777 1.00 73.81 115 LEU A CA 1
ATOM 895 C C . LEU A 1 115 ? -20.464 12.328 35.078 1.00 73.81 115 LEU A C 1
ATOM 897 O O . LEU A 1 115 ? -21.364 11.493 34.980 1.00 73.81 115 LEU A O 1
ATOM 901 N N . GLU A 1 116 ? -20.681 13.595 35.423 1.00 81.19 116 GLU A N 1
ATOM 902 C CA . GLU A 1 116 ? -22.032 14.115 35.592 1.00 81.19 116 GLU A CA 1
ATOM 903 C C . GLU A 1 116 ? -22.812 13.975 34.272 1.00 81.19 116 GLU A C 1
ATOM 905 O O . GLU A 1 116 ? -22.284 14.313 33.203 1.00 81.19 116 GLU A O 1
ATOM 910 N N . PRO A 1 117 ? -24.062 13.480 34.307 1.00 81.56 117 PRO A N 1
ATOM 911 C CA . PRO A 1 117 ? -24.870 13.310 33.111 1.00 81.56 117 PRO A CA 1
ATOM 912 C C . PRO A 1 117 ? -25.027 14.621 32.340 1.00 81.56 117 PRO A C 1
ATOM 914 O O . PRO A 1 117 ? -25.471 15.638 32.876 1.00 81.56 117 PRO A O 1
ATOM 917 N N . THR A 1 118 ? -24.731 14.599 31.042 1.00 86.69 118 THR A N 1
ATOM 918 C CA . THR A 1 118 ? -25.050 15.730 30.167 1.00 86.69 118 THR A CA 1
ATOM 919 C C . THR A 1 118 ? -26.566 15.868 30.005 1.00 86.69 118 THR A C 1
ATOM 921 O O . THR A 1 118 ? -27.320 14.900 30.121 1.00 86.69 118 THR A O 1
ATOM 924 N N . LYS A 1 119 ? -27.045 17.077 29.683 1.00 89.19 119 LYS A N 1
ATOM 925 C CA . LYS A 1 119 ? -28.482 17.333 29.463 1.00 89.19 119 LYS A CA 1
ATOM 926 C C . LYS A 1 119 ? -29.089 16.381 28.424 1.00 89.19 119 LYS A C 1
ATOM 928 O O . LYS A 1 119 ? -30.190 15.881 28.623 1.00 89.19 119 LYS A O 1
ATOM 933 N N . SER A 1 120 ? -28.352 16.096 27.348 1.00 89.69 120 SER A N 1
ATOM 934 C CA . SER A 1 120 ? -28.764 15.138 26.319 1.00 89.69 120 SER A CA 1
ATOM 935 C C . SER A 1 120 ? -28.866 13.713 26.862 1.00 89.69 120 SER A C 1
ATOM 937 O O . SER A 1 120 ? -29.838 13.027 26.562 1.00 89.69 120 SER A O 1
ATOM 939 N N . HIS A 1 121 ? -27.927 13.278 27.709 1.00 88.06 121 HIS A N 1
ATOM 940 C CA . HIS A 1 121 ? -27.984 11.961 28.346 1.00 88.06 121 HIS A CA 1
ATOM 941 C C . HIS A 1 121 ? -29.262 11.780 29.176 1.00 88.06 121 HIS A C 1
ATOM 943 O O . HIS A 1 121 ? -29.903 10.735 29.087 1.00 88.06 121 HIS A O 1
ATOM 949 N N . ILE A 1 122 ? -29.671 12.803 29.936 1.00 91.25 122 ILE A N 1
ATOM 950 C CA . ILE A 1 122 ? -30.911 12.773 30.729 1.00 91.25 122 ILE A CA 1
ATOM 951 C C . ILE A 1 122 ? -32.133 12.609 29.814 1.00 91.25 122 ILE A C 1
ATOM 953 O O . ILE A 1 122 ? -32.960 11.731 30.056 1.00 91.25 122 ILE A O 1
ATOM 957 N N . VAL A 1 123 ? -32.210 13.395 28.734 1.00 94.00 123 VAL A N 1
ATOM 958 C CA . VAL A 1 123 ? -33.311 13.327 27.756 1.00 94.00 123 VAL A CA 1
ATOM 959 C C . VAL A 1 123 ? -33.399 11.941 27.114 1.00 94.00 123 VAL A C 1
ATOM 961 O O . VAL A 1 123 ? -34.470 11.338 27.097 1.00 94.00 123 VAL A O 1
ATOM 964 N N . PHE A 1 124 ? -32.277 11.396 26.633 1.00 92.88 124 PHE A N 1
ATOM 965 C CA . PHE A 1 124 ? -32.265 10.073 26.002 1.00 92.88 124 PHE A CA 1
ATOM 966 C C . PHE A 1 124 ? -32.575 8.947 26.987 1.00 92.88 124 PHE A C 1
ATOM 968 O O . PHE A 1 124 ? -33.286 8.009 26.633 1.00 92.88 124 PHE A O 1
ATOM 975 N N . LYS A 1 125 ? -32.097 9.044 28.232 1.00 91.62 125 LYS A N 1
ATOM 976 C CA . LYS A 1 125 ? -32.427 8.082 29.289 1.00 91.62 125 LYS A CA 1
ATOM 977 C C . LYS A 1 125 ? -33.926 8.072 29.580 1.00 91.62 125 LYS A C 1
ATOM 979 O O . LYS A 1 125 ? -34.504 6.999 29.730 1.00 91.62 125 LYS A O 1
ATOM 984 N N . GLN A 1 126 ? -34.559 9.242 29.629 1.00 92.62 126 GLN A N 1
ATOM 985 C CA . GLN A 1 126 ? -35.995 9.350 29.871 1.00 92.62 126 GLN A CA 1
ATOM 986 C C . GLN A 1 126 ? -36.813 8.808 28.693 1.00 92.62 126 GLN A C 1
ATOM 988 O O . GLN A 1 126 ? -37.695 7.978 28.903 1.00 92.62 126 GLN A O 1
ATOM 993 N N . ALA A 1 127 ? -36.437 9.153 27.460 1.00 91.81 127 ALA A N 1
ATOM 994 C CA . ALA A 1 127 ? -37.060 8.601 26.257 1.00 91.81 127 ALA A CA 1
ATOM 995 C C . ALA A 1 127 ? -36.920 7.068 26.170 1.00 91.81 127 ALA A C 1
ATOM 997 O O . ALA A 1 127 ? -37.860 6.376 25.781 1.00 91.81 127 ALA A O 1
ATOM 998 N N . LEU A 1 128 ? -35.765 6.516 26.561 1.00 92.94 128 LEU A N 1
ATOM 999 C CA . LEU A 1 128 ? -35.553 5.069 26.633 1.00 92.94 128 LEU A CA 1
ATOM 1000 C C . LEU A 1 128 ? -36.496 4.423 27.654 1.00 92.94 128 LEU A C 1
ATOM 1002 O O . LEU A 1 128 ? -37.126 3.416 27.344 1.00 92.94 128 LEU A O 1
ATOM 1006 N N . LEU A 1 129 ? -36.604 4.993 28.857 1.00 92.00 129 LEU A N 1
ATOM 1007 C CA . LEU A 1 129 ? -37.488 4.474 29.903 1.00 92.00 129 LEU A CA 1
ATOM 1008 C C . LEU A 1 129 ? -38.955 4.491 29.467 1.00 92.00 129 LEU A C 1
ATOM 1010 O O . LEU A 1 129 ? -39.655 3.506 29.681 1.00 92.00 129 LEU A O 1
ATOM 1014 N N . GLU A 1 130 ? -39.401 5.555 28.801 1.00 90.00 130 GLU A N 1
ATOM 1015 C CA . GLU A 1 130 ? -40.747 5.635 28.227 1.00 90.00 130 GLU A CA 1
ATOM 1016 C C . GLU A 1 130 ? -40.973 4.554 27.166 1.00 90.00 130 GLU A C 1
ATOM 1018 O O . GLU A 1 130 ? -41.986 3.859 27.197 1.00 90.00 130 GLU A O 1
ATOM 1023 N N . ARG A 1 131 ? -40.010 4.341 26.261 1.00 88.62 131 ARG A N 1
ATOM 1024 C CA . ARG A 1 131 ? -40.099 3.286 25.239 1.00 88.62 131 ARG A CA 1
ATOM 1025 C C . ARG A 1 131 ? -40.117 1.891 25.846 1.00 88.62 131 ARG A C 1
ATOM 1027 O O . ARG A 1 131 ? -40.892 1.055 25.398 1.00 88.62 131 ARG A O 1
ATOM 1034 N N . LEU A 1 132 ? -39.295 1.633 26.860 1.00 90.69 132 LEU A N 1
ATOM 1035 C CA . LEU A 1 132 ? -39.285 0.351 27.564 1.00 90.69 132 LEU A CA 1
ATOM 1036 C C . LEU A 1 132 ? -40.590 0.124 28.333 1.00 90.69 132 LEU A C 1
ATOM 1038 O O . LEU A 1 132 ? -41.102 -0.995 28.321 1.00 90.69 132 LEU A O 1
ATOM 1042 N N . ALA A 1 133 ? -41.156 1.174 28.934 1.00 87.81 133 ALA A N 1
ATOM 1043 C CA . ALA A 1 133 ? -42.469 1.121 29.566 1.00 87.81 133 ALA A CA 1
ATOM 1044 C C . ALA A 1 133 ? -43.552 0.761 28.539 1.00 87.81 133 ALA A C 1
ATOM 1046 O O . ALA A 1 133 ? -44.265 -0.218 28.747 1.00 87.81 133 ALA A O 1
ATOM 1047 N N . ILE A 1 134 ? -43.585 1.454 27.395 1.00 84.81 134 ILE A N 1
ATOM 1048 C CA . ILE A 1 134 ? -44.497 1.163 26.279 1.00 84.81 134 ILE A CA 1
ATOM 1049 C C . ILE A 1 134 ? -44.331 -0.286 25.793 1.00 84.81 134 ILE A C 1
ATOM 1051 O O . ILE A 1 134 ? -45.308 -1.015 25.700 1.00 84.81 134 ILE A O 1
ATOM 1055 N N . ILE A 1 135 ? -43.100 -0.763 25.582 1.00 82.38 135 ILE A N 1
ATOM 1056 C CA . ILE A 1 135 ? -42.826 -2.145 25.144 1.00 82.38 135 ILE A CA 1
ATOM 1057 C C . ILE A 1 135 ? -43.289 -3.176 26.186 1.00 82.38 135 ILE A C 1
ATOM 1059 O O . ILE A 1 135 ? -43.784 -4.246 25.829 1.00 82.38 135 ILE A O 1
ATOM 1063 N N . SER A 1 136 ? -43.146 -2.872 27.479 1.00 74.44 136 SER A N 1
ATOM 1064 C CA . SER A 1 136 ? -43.630 -3.747 28.552 1.00 74.44 136 SER A CA 1
ATOM 1065 C C . SER A 1 136 ? -45.158 -3.770 28.669 1.00 74.44 136 SER A C 1
ATOM 1067 O O . SER A 1 136 ? -45.713 -4.793 29.071 1.00 74.44 136 SER A O 1
ATOM 1069 N N . THR A 1 137 ? -45.841 -2.693 28.265 1.00 66.81 137 THR A N 1
ATOM 1070 C CA . THR A 1 137 ? -47.309 -2.617 28.194 1.00 66.81 137 THR A CA 1
ATOM 1071 C C . THR A 1 137 ? -47.880 -3.158 26.872 1.00 66.81 137 THR A C 1
ATOM 1073 O O . THR A 1 137 ? -48.976 -3.716 26.863 1.00 66.81 137 THR A O 1
ATOM 1076 N N . ASP A 1 138 ? -47.114 -3.105 25.778 1.00 56.19 138 ASP A N 1
ATOM 1077 C CA . ASP A 1 138 ? -47.509 -3.491 24.411 1.00 56.19 138 ASP A CA 1
ATOM 1078 C C . ASP A 1 138 ? -47.475 -5.002 24.140 1.00 56.19 138 ASP A C 1
ATOM 1080 O O . ASP A 1 138 ? -47.728 -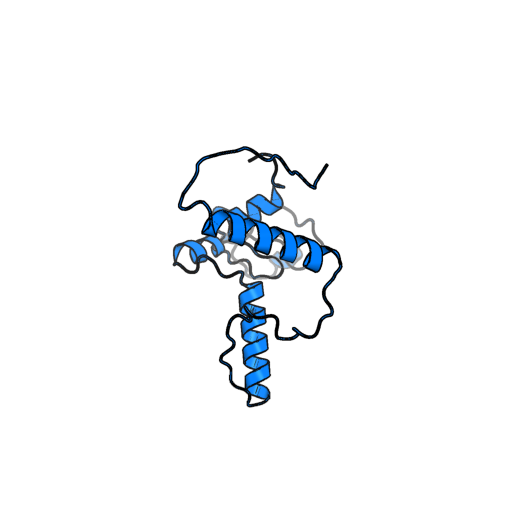5.447 23.021 1.00 56.19 138 ASP A O 1
ATOM 1084 N N . LYS A 1 139 ? -47.318 -5.840 25.174 1.00 54.56 139 LYS A N 1
ATOM 1085 C CA . LYS A 1 139 ? -47.804 -7.227 25.070 1.00 54.56 139 LYS A CA 1
ATOM 1086 C C . LYS A 1 139 ? -49.330 -7.311 24.891 1.00 54.56 139 LYS A C 1
ATOM 1088 O O . LYS A 1 139 ? -49.814 -8.420 24.688 1.00 54.56 139 LYS A O 1
ATOM 1093 N N . ASN A 1 140 ? -50.079 -6.197 24.938 1.00 51.66 140 ASN A N 1
ATOM 1094 C CA . ASN A 1 140 ? -51.537 -6.223 24.791 1.00 51.66 140 ASN A CA 1
ATOM 1095 C C . ASN A 1 140 ? -52.198 -5.344 23.718 1.00 51.66 140 ASN A C 1
ATOM 1097 O O . ASN A 1 140 ? -53.334 -5.677 23.398 1.00 51.66 140 ASN A O 1
ATOM 1101 N N . VAL A 1 141 ? -51.616 -4.299 23.113 1.00 46.75 141 VAL A N 1
ATOM 1102 C CA . VAL A 1 141 ? -52.341 -3.558 22.049 1.00 46.75 141 VAL A CA 1
ATOM 1103 C C . VAL A 1 141 ? -51.399 -2.968 20.997 1.00 46.75 141 VAL A C 1
ATOM 1105 O O . VAL A 1 141 ? -50.299 -2.521 21.275 1.00 46.75 141 VAL A O 1
ATOM 1108 N N . THR A 1 142 ? -51.862 -3.037 19.755 1.00 47.81 142 THR A N 1
ATOM 1109 C CA . THR A 1 142 ? -51.183 -2.789 18.485 1.00 47.81 142 THR A CA 1
ATOM 1110 C C . THR A 1 142 ? -51.009 -1.300 18.144 1.00 47.81 142 THR A C 1
ATOM 1112 O O . THR A 1 142 ? -51.910 -0.502 18.377 1.00 47.81 142 THR A O 1
ATOM 1115 N N . ASN A 1 143 ? -49.895 -0.998 17.461 1.00 53.53 143 ASN A N 1
ATOM 1116 C CA . ASN A 1 143 ? -49.663 0.068 16.469 1.00 53.53 143 ASN A CA 1
ATOM 1117 C C . ASN A 1 143 ? -50.337 1.434 16.680 1.00 53.53 143 ASN A C 1
ATOM 1119 O O . ASN A 1 143 ? -51.465 1.622 16.228 1.00 53.53 143 ASN A O 1
ATOM 1123 N N . GLN A 1 144 ? -49.561 2.446 17.093 1.00 45.28 144 GLN A N 1
ATOM 1124 C CA . GLN A 1 144 ? -49.709 3.804 16.549 1.00 45.28 144 GLN A CA 1
ATOM 1125 C C . GLN A 1 144 ? -48.346 4.469 16.299 1.00 45.28 144 GLN A C 1
ATOM 1127 O O . GLN A 1 144 ? -47.482 4.547 17.169 1.00 45.28 144 GLN A O 1
ATOM 1132 N N . ASN A 1 145 ? -48.173 4.927 15.057 1.00 53.81 145 ASN A N 1
ATOM 1133 C CA . ASN A 1 145 ? -47.021 5.661 14.544 1.00 53.81 145 ASN A CA 1
ATOM 1134 C C . ASN A 1 145 ? -46.772 6.951 15.340 1.00 53.81 145 ASN A C 1
ATOM 1136 O O . ASN A 1 145 ? -47.611 7.849 15.311 1.00 53.81 145 ASN A O 1
ATOM 1140 N N . LEU A 1 146 ? -45.583 7.106 15.931 1.00 51.53 146 LEU A N 1
ATOM 1141 C CA . LEU A 1 146 ? -45.057 8.423 16.300 1.00 51.53 146 LEU A CA 1
ATOM 1142 C C . LEU A 1 146 ? -43.694 8.662 15.643 1.00 51.53 146 LEU A C 1
ATOM 1144 O O . LEU A 1 146 ? -42.652 8.178 16.090 1.00 51.53 146 LEU A O 1
ATOM 1148 N N . SER A 1 147 ? -43.747 9.449 14.570 1.00 57.62 147 SER A N 1
ATOM 1149 C CA . SER A 1 147 ? -42.620 10.171 13.989 1.00 57.62 147 SER A CA 1
ATOM 1150 C C . SER A 1 147 ? -42.107 11.191 15.007 1.00 57.62 147 SER A C 1
ATOM 1152 O O . SER A 1 147 ? -42.751 12.211 15.241 1.00 57.62 147 SER A O 1
ATOM 1154 N N . MET A 1 148 ? -40.938 10.930 15.581 1.00 48.78 148 MET A N 1
ATOM 1155 C CA . MET A 1 148 ? -40.166 11.900 16.357 1.00 48.78 148 MET A CA 1
ATOM 1156 C C . MET A 1 148 ? -38.725 11.859 15.844 1.00 48.78 148 MET A C 1
ATOM 1158 O O . MET A 1 148 ? -37.860 11.216 16.435 1.00 48.78 148 MET A O 1
ATOM 1162 N N . SER A 1 149 ? -38.486 12.498 14.696 1.00 53.16 149 SER A N 1
ATOM 1163 C CA . SER A 1 149 ? -37.128 12.858 14.283 1.00 53.16 149 SER A CA 1
ATOM 1164 C C . SER A 1 149 ? -36.693 14.078 15.090 1.00 53.16 149 SER A C 1
ATOM 1166 O O . SER A 1 149 ? -37.367 15.105 15.059 1.00 53.16 149 SER A O 1
ATOM 1168 N N . VAL A 1 150 ? -35.578 13.963 15.814 1.00 48.78 150 VAL A N 1
ATOM 1169 C CA . VAL A 1 150 ? -34.885 15.090 16.465 1.00 48.78 150 VAL A CA 1
ATOM 1170 C C . VAL A 1 150 ? -33.523 15.285 15.799 1.00 48.78 150 VAL A C 1
ATOM 1172 O O . VAL A 1 150 ? -32.492 15.403 16.449 1.00 48.78 150 VAL A O 1
ATOM 1175 N N . TYR A 1 151 ? -33.520 15.277 14.473 1.00 38.28 151 TYR A N 1
ATOM 1176 C CA . TYR A 1 151 ? -32.504 15.937 13.666 1.00 38.28 151 TYR A CA 1
ATOM 1177 C C . TYR A 1 151 ? -33.226 16.667 12.524 1.00 38.28 151 TYR A C 1
ATOM 1179 O O . TYR A 1 151 ? -34.277 16.177 12.090 1.00 38.28 151 TYR A O 1
ATOM 1187 N N . PRO A 1 152 ? -32.730 17.846 12.104 1.00 50.00 152 PRO A N 1
ATOM 1188 C CA . PRO A 1 152 ? -33.237 18.518 10.913 1.00 50.00 152 PRO A CA 1
ATOM 1189 C C . PRO A 1 152 ? -33.106 17.638 9.666 1.00 50.00 152 PRO A C 1
ATOM 1191 O O . PRO A 1 152 ? -32.156 16.822 9.611 1.00 50.00 152 PRO A O 1
#

Sequence (152 aa):
EAHLPFVLQFMIDYNLHGMSNLLLSEMKYKTDPNMMSSNISSELMLPATVKKMSVCEIEADALAEHILNRLEVASGNIGVNPGIAALWADEMQRRRNKGETSQIEHLLELKNTNLEPTKSHIVFKQALLERLAIISTDKNVTNQNLSMSVYP

Foldseek 3Di:
DPPDDPVRVLCVQLVHDPPDDFQFPAKAWEDDVVCVVDPDDCVSHDPPVGHDDDPDPTDIDDDSVRGCSNVCCVVVVPDDDVVNVVVLVVVLVVCVVVVHDSPDDDCPDPPPPPDDDDPVNVVVVVVVVVVVVCVVVVVPDDDDDDDDDPDD